Protein 3LJE (pdb70)

Sequence (121 aa):
KVPPDVDPRYQKFLRQ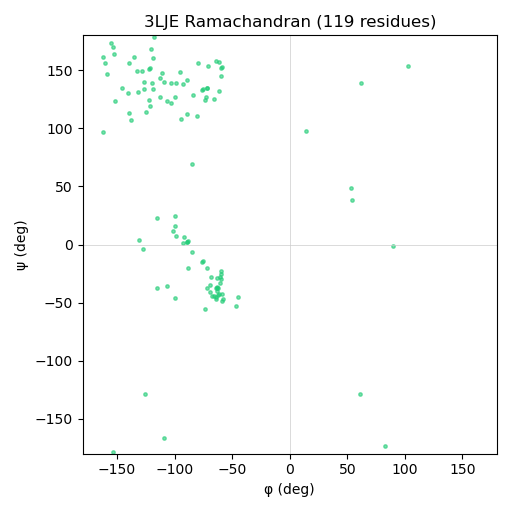HVDADMSVQKCDRAMSIKKITAGTGNDCKEVNTFIQATKDRITTVCGDAGTPVNNLFKSNQPFPVVTCKLKSGNRRPNCQYRGTSSTRYIVLGCDKGWPVHYDEG

CATH classification: 3.10.130.10

InterPro domains:
  IPR001427 Pancreatic ribonuclease [PR00794] (31-50)
  IPR001427 Pancreatic ribonuclease [PR00794] (51-70)
  IPR001427 Pancreatic ribonuclease [PR00794] (72-90)
  IPR001427 Pancreatic ribonuclease [PR00794] (94-116)
  IPR001427 Pancreatic ribonuclease [PTHR11437] (4-123)
  IPR023411 Ribonuclease A, active site [PS00127] (45-51)
  IPR023412 Ribonuclease A-domain [PF00074] (10-120)
  IPR023412 Ribonuclease A-domain [SM00092] (7-123)
  IPR036816 Ribonuclease A-like domain superfamily [G3DSA:3.10.130.10] (1-130)
  IPR036816 Ribonuclease A-like domain superfamily [SSF54076] (10-123)

Foldseek 3Di:
DDDVVQVVLLVLCCLQAEALPDDQVCVLVSCVVSVPDDPPDFWRDFKTKHFNDDQVVVLCQLPVQWPDDPQKTKGPFKTKMKMWGFPDDTGPPVTDTGIDIDIGTWIFHDDPSGGRGTDPD

Organism: Danio rerio (NCBI:txid7955)

Radius of gyration: 14.17 Å; Cα contacts (8 Å, |Δi|>4): 252; chains: 1; bounding box: 35×31×32 Å

Solvent-accessible surface area: 6886 Å² total; per-residue (Å²): 216,25,34,102,84,0,47,93,109,11,85,100,2,29,95,19,9,24,36,64,108,6,25,47,139,48,2,64,162,6,6,54,137,46,140,6,26,36,66,130,44,71,59,8,40,116,51,0,2,0,0,48,8,83,102,108,97,0,26,56,1,19,46,150,23,19,66,104,46,152,137,44,66,77,4,84,84,66,6,47,0,0,17,0,95,33,138,56,27,124,109,76,125,93,24,103,24,129,9,65,71,48,101,74,102,0,19,0,6,31,30,133,36,63,0,20,94,7,46,61,99

Nearest PDB structures (foldseek):
  3lje-assembly1_A  TM=1.008E+00  e=4.267E-27  Danio rerio
  2vq8-assembly1_A  TM=9.815E-01  e=1.292E-18  Danio rerio
  7bfl-assembly4_D  TM=9.353E-01  e=2.273E-15  Salmo salar
  7bfk-assembly2_B  TM=8.893E-01  e=1.116E-13  Salmo salar
  4ahg-assembly1_A  TM=8.888E-01  e=1.375E-12  Homo sapiens

B-factor: mean 26.55, std 11.29, range [11.19, 65.2]

Secondary structure (DSSP, 8-state):
---TTTHHHHHHHHHHHB-TT--GGGHHHHHHHTT-BSSSSSBBPSEEEEE-S-HHHHHGGGTTTEEEETTEEEESS-EEEEEEEEEE-SBTT--EEEEEEEEE--EEEEETTEEEEE---

Structure (mmCIF, N/CA/C/O backbone):
data_3LJE
#
_entry.id   3LJE
#
_cell.length_a   126.489
_cell.length_b   126.489
_cell.length_c   126.489
_cell.angle_alpha   90.00
_cell.angle_beta   90.00
_cell.angle_gamma   90.00
#
_symmetry.space_group_name_H-M   'I 41 3 2'
#
loop_
_entity.id
_entity.type
_entity.pdbx_description
1 polymer 'Zebrafish RNase5'
2 non-polymer 'ACETATE ION'
3 non-polymer 'SULFATE ION'
4 water water
#
loop_
_atom_site.group_PDB
_atom_site.id
_atom_site.type_symbol
_atom_site.label_atom_id
_atom_site.label_alt_id
_atom_site.label_comp_id
_atom_site.label_asym_id
_atom_site.label_entity_id
_atom_site.label_seq_id
_atom_site.pdbx_PDB_ins_code
_atom_site.Cartn_x
_atom_site.Cartn_y
_atom_site.Cartn_z
_atom_site.occupancy
_atom_site.B_iso_or_equiv
_atom_site.auth_seq_id
_atom_site.auth_comp_id
_atom_site.auth_asym_id
_atom_site.auth_atom_id
_atom_site.pdbx_PDB_model_num
ATOM 1 N N . LYS A 1 2 ? 68.889 68.613 25.694 1.00 52.29 1 LYS A N 1
ATOM 2 C CA . LYS A 1 2 ? 68.507 67.273 26.264 1.00 52.97 1 LYS A CA 1
ATOM 3 C C . LYS A 1 2 ? 68.766 66.082 25.312 1.00 52.22 1 LYS A C 1
ATOM 4 O O . LYS A 1 2 ? 68.478 66.162 24.120 1.00 53.31 1 LYS A O 1
ATOM 10 N N . VAL A 1 3 ? 69.294 64.974 25.837 1.00 49.94 2 VAL A N 1
ATOM 11 C CA . VAL A 1 3 ? 69.495 63.796 25.002 1.00 47.33 2 VAL A CA 1
ATOM 12 C C . VAL A 1 3 ? 68.205 62.988 25.205 1.00 46.41 2 VAL A C 1
ATOM 13 O O . VAL A 1 3 ? 67.733 62.880 26.327 1.00 46.76 2 VAL A O 1
ATOM 17 N N . PRO A 1 4 ? 67.639 62.409 24.141 1.00 45.73 3 PRO A N 1
ATOM 18 C CA . PRO A 1 4 ? 66.409 61.640 24.347 1.00 45.32 3 PRO A CA 1
ATOM 19 C C . PRO A 1 4 ? 66.676 60.534 25.332 1.00 45.30 3 PRO A C 1
ATOM 20 O O . PRO A 1 4 ? 67.777 60.026 25.423 1.00 45.84 3 PRO A O 1
ATOM 24 N N . PRO A 1 5 ? 65.643 60.083 26.062 1.00 45.18 4 PRO A N 1
ATOM 25 C CA . PRO A 1 5 ? 65.942 59.026 27.026 1.00 42.91 4 PRO A CA 1
ATOM 26 C C . PRO A 1 5 ? 66.133 57.667 26.462 1.00 41.38 4 PRO A C 1
ATOM 27 O O . PRO A 1 5 ? 66.651 56.789 27.154 1.00 39.76 4 PRO A O 1
ATOM 31 N N . ASP A 1 6 ? 65.735 57.418 25.220 1.00 40.19 5 ASP A N 1
ATOM 32 C CA . ASP A 1 6 ? 66.036 56.056 24.758 1.00 39.96 5 ASP A CA 1
ATOM 33 C C . ASP A 1 6 ? 67.464 56.031 24.219 1.00 37.64 5 ASP A C 1
ATOM 34 O O . ASP A 1 6 ? 67.985 54.980 23.871 1.00 37.93 5 ASP A O 1
ATOM 39 N N . VAL A 1 7 ? 68.083 57.194 24.150 1.00 35.78 6 VAL A N 1
ATOM 40 C CA . VAL A 1 7 ? 69.449 57.293 23.599 1.00 32.79 6 VAL A CA 1
ATOM 41 C C . VAL A 1 7 ? 70.473 57.528 24.705 1.00 33.29 6 VAL A C 1
ATOM 42 O O . VAL A 1 7 ? 71.599 57.064 24.622 1.00 30.90 6 VAL A O 1
ATOM 46 N N . ASP A 1 8 ? 70.077 58.292 25.722 1.00 32.20 7 ASP A N 1
ATOM 47 C CA . ASP A 1 8 ? 70.987 58.601 26.766 1.00 33.90 7 ASP A CA 1
ATOM 48 C C . ASP A 1 8 ? 71.873 57.471 27.377 1.00 33.32 7 ASP A C 1
ATOM 49 O O . ASP A 1 8 ? 73.086 57.672 27.558 1.00 32.33 7 ASP A O 1
ATOM 54 N N . PRO A 1 9 ? 71.314 56.272 27.683 1.00 32.80 8 PRO A N 1
ATOM 55 C CA . PRO A 1 9 ? 72.183 55.232 28.260 1.00 31.92 8 PRO A CA 1
ATOM 56 C C . PRO A 1 9 ? 73.382 54.853 27.350 1.00 30.31 8 PRO A C 1
ATOM 57 O O . PRO A 1 9 ? 74.545 54.750 27.811 1.00 28.60 8 PRO A O 1
ATOM 61 N N . ARG A 1 10 ? 73.084 54.734 26.064 1.00 27.39 9 ARG A N 1
ATOM 62 C CA . ARG A 1 10 ? 74.111 54.352 25.087 1.00 25.54 9 ARG A CA 1
ATOM 63 C C . ARG A 1 10 ? 75.088 55.475 24.848 1.00 22.52 9 ARG A C 1
ATOM 64 O O . ARG A 1 10 ? 76.338 55.226 24.669 1.00 20.83 9 ARG A O 1
ATOM 72 N N . TYR A 1 11 ? 74.563 56.673 24.838 1.00 20.73 10 TYR A N 1
ATOM 73 C CA . TYR A 1 11 ? 75.393 57.838 24.620 1.00 22.18 10 TYR A CA 1
ATOM 74 C C . TYR A 1 11 ? 76.342 58.030 25.828 1.00 22.49 10 TYR A C 1
ATOM 75 O O . TYR A 1 11 ? 77.544 58.335 25.700 1.00 21.23 10 TYR A O 1
ATOM 84 N N . GLN A 1 12 ? 75.791 57.890 27.032 1.00 22.18 11 GLN A N 1
ATOM 85 C CA . GLN A 1 12 ? 76.672 58.063 28.183 1.00 23.19 11 GLN A CA 1
ATOM 86 C C . GLN A 1 12 ? 77.759 56.982 28.187 1.00 20.91 11 GLN A C 1
ATOM 87 O O . GLN A 1 12 ? 78.926 57.219 28.586 1.00 21.12 11 GLN A O 1
ATOM 93 N N . LYS A 1 13 ? 77.396 55.742 27.847 1.00 20.96 12 LYS A N 1
ATOM 94 C CA . LYS A 1 13 ? 78.377 54.684 27.810 1.00 19.71 12 LYS A CA 1
ATOM 95 C C . LYS A 1 13 ? 79.454 55.006 26.712 1.00 18.74 12 LYS A C 1
ATOM 96 O O . LYS A 1 13 ? 80.622 54.746 26.879 1.00 15.16 12 LYS A O 1
ATOM 102 N N . PHE A 1 14 ? 79.007 55.582 25.607 1.00 15.65 13 PHE A N 1
ATOM 103 C CA . PHE A 1 14 ? 79.999 55.930 24.532 1.00 15.99 13 PHE A CA 1
ATOM 104 C C . PHE A 1 14 ? 80.983 56.989 25.084 1.00 15.58 13 PHE A C 1
ATOM 105 O O . PHE A 1 14 ? 82.193 56.961 24.819 1.00 17.32 13 PHE A O 1
ATOM 113 N N . LEU A 1 15 ? 80.468 57.989 25.759 1.00 16.83 14 LEU A N 1
ATOM 114 C CA . LEU A 1 15 ? 81.370 59.004 26.313 1.00 18.41 14 LEU A CA 1
ATOM 115 C C . LEU A 1 15 ? 82.401 58.366 27.264 1.00 18.21 14 LEU A C 1
ATOM 116 O O . LEU A 1 15 ? 83.576 58.684 27.232 1.00 16.40 14 LEU A O 1
ATOM 121 N N . ARG A 1 16 ? 81.890 57.512 28.153 1.00 16.70 15 ARG A N 1
ATOM 122 C CA . ARG A 1 16 ? 82.751 56.857 29.102 1.00 17.24 15 ARG A CA 1
ATOM 123 C C . ARG A 1 16 ? 83.768 55.979 28.455 1.00 17.02 15 ARG A C 1
ATOM 124 O O . ARG A 1 16 ? 84.956 55.962 28.844 1.00 17.85 15 ARG A O 1
ATOM 132 N N . GLN A 1 17 ? 83.357 55.219 27.470 1.00 15.79 16 GLN A N 1
ATOM 133 C CA . GLN A 1 17 ? 84.335 54.312 26.919 1.00 16.37 16 GLN A CA 1
ATOM 134 C C . GLN A 1 17 ? 85.21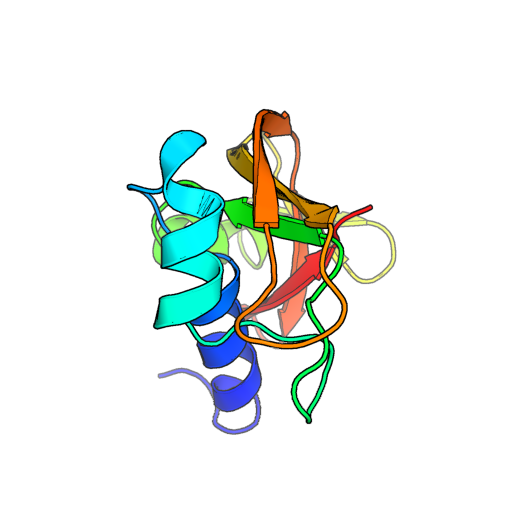0 54.864 25.787 1.00 15.20 16 GLN A C 1
ATOM 135 O O . GLN A 1 17 ? 86.255 54.282 25.526 1.00 15.47 16 GLN A O 1
ATOM 141 N N . HIS A 1 18 ? 84.745 55.938 25.136 1.00 14.70 17 HIS A N 1
ATOM 142 C CA . HIS A 1 18 ? 85.438 56.393 23.938 1.00 14.45 17 HIS A CA 1
ATOM 143 C C . HIS A 1 18 ? 85.797 57.851 23.784 1.00 14.86 17 HIS A C 1
ATOM 144 O O . HIS A 1 18 ? 86.401 58.234 22.735 1.00 13.94 17 HIS A O 1
ATOM 151 N N . VAL A 1 19 ? 85.535 58.658 24.796 1.00 13.61 18 VAL A N 1
ATOM 152 C CA . VAL A 1 19 ? 85.823 60.085 24.647 1.00 14.76 18 VAL A CA 1
ATOM 153 C C . VAL A 1 19 ? 86.743 60.529 25.786 1.00 15.97 18 VAL A C 1
ATOM 154 O O . VAL A 1 19 ? 86.352 60.486 27.003 1.00 15.87 18 VAL A O 1
ATOM 158 N N . ASP A 1 20 ? 87.963 60.917 25.425 1.00 15.78 19 ASP A N 1
ATOM 159 C CA . ASP A 1 20 ? 88.833 61.426 26.486 1.00 16.61 19 ASP A CA 1
ATOM 160 C C . ASP A 1 20 ? 90.008 62.249 25.816 1.00 14.30 19 ASP A C 1
ATOM 161 O O . ASP A 1 20 ? 90.993 61.694 25.334 1.00 14.75 19 ASP A O 1
ATOM 166 N N . ALA A 1 21 ? 89.827 63.568 25.767 1.00 17.33 20 ALA A N 1
ATOM 167 C CA . ALA A 1 21 ? 90.840 64.441 25.116 1.00 16.15 20 ALA A CA 1
ATOM 168 C C . ALA A 1 21 ? 92.202 64.340 25.742 1.00 20.15 20 ALA A C 1
ATOM 169 O O . ALA A 1 21 ? 93.187 64.677 25.079 1.00 22.21 20 ALA A O 1
ATOM 171 N N . ASP A 1 22 ? 92.296 63.951 27.030 1.00 20.90 21 ASP A N 1
ATOM 172 C CA . ASP A 1 22 ? 93.609 63.974 27.685 1.00 23.81 21 ASP A CA 1
ATOM 173 C C . ASP A 1 22 ? 94.206 62.544 27.746 1.00 23.12 21 ASP A C 1
ATOM 174 O O . ASP A 1 22 ? 95.229 62.280 28.394 1.00 20.78 21 ASP A O 1
ATOM 183 N N . MET A 1 23 ? 93.586 61.618 27.016 1.00 18.34 22 MET A N 1
ATOM 184 C CA . MET A 1 23 ? 94.140 60.243 27.043 1.00 18.04 22 MET A CA 1
ATOM 185 C C . MET A 1 23 ? 95.549 60.173 26.440 1.00 18.28 22 MET A C 1
ATOM 186 O O . MET A 1 23 ? 95.920 61.062 25.585 1.00 18.36 22 MET A O 1
ATOM 191 N N . SER A 1 24 ? 96.331 59.143 26.802 1.00 17.52 23 SER A N 1
ATOM 192 C CA . SER A 1 24 ? 97.671 59.038 26.217 1.00 18.85 23 SER A CA 1
ATOM 193 C C . SER A 1 24 ? 98.033 57.566 26.225 1.00 19.89 23 SER A C 1
ATOM 194 O O . SER A 1 24 ? 97.399 56.777 26.980 1.00 18.98 23 SER A O 1
ATOM 197 N N . VAL A 1 25 ? 99.057 57.143 25.456 1.00 20.10 24 VAL A N 1
ATOM 198 C CA . VAL A 1 25 ? 99.385 55.725 25.424 1.00 21.81 24 VAL A CA 1
ATOM 199 C C . VAL A 1 25 ? 99.785 55.082 26.762 1.00 21.67 24 VAL A C 1
ATOM 200 O O . VAL A 1 25 ? 99.384 53.940 27.139 1.00 23.17 24 VAL A O 1
ATOM 207 N N . GLN A 1 26 ? 100.425 55.860 27.599 1.00 22.71 25 GLN A N 1
ATOM 208 C CA . GLN A 1 26 ? 100.861 55.259 28.887 1.00 24.08 25 GLN A CA 1
ATOM 209 C C . GLN A 1 26 ? 99.737 55.076 29.861 1.00 21.32 25 GLN A C 1
ATOM 210 O O . GLN A 1 26 ? 99.902 54.322 30.811 1.00 21.87 25 GLN A O 1
ATOM 216 N N . LYS A 1 27 ? 98.587 55.707 29.629 1.00 18.60 26 LYS A N 1
ATOM 217 C CA . LYS A 1 27 ? 97.475 55.596 30.570 1.00 17.28 26 LYS A CA 1
ATOM 218 C C . LYS A 1 27 ? 96.464 54.487 30.291 1.00 16.88 26 LYS A C 1
ATOM 219 O O . LYS A 1 27 ? 95.413 54.405 30.981 1.00 16.21 26 LYS A O 1
ATOM 225 N N . CYS A 1 28 ? 96.688 53.679 29.220 1.00 17.18 27 CYS A N 1
ATOM 226 C CA . CYS A 1 28 ? 95.713 52.633 28.943 1.00 16.45 27 CYS A CA 1
ATOM 227 C C . CYS A 1 28 ? 95.278 51.796 30.162 1.00 15.15 27 CYS A C 1
ATOM 228 O O . CYS A 1 28 ? 94.099 51.620 30.362 1.00 15.14 27 CYS A O 1
ATOM 231 N N . ASP A 1 29 ? 96.222 51.230 30.919 1.00 14.67 28 ASP A N 1
ATOM 232 C CA . ASP A 1 29 ? 95.800 50.363 32.004 1.00 15.84 28 ASP A CA 1
ATOM 233 C C . ASP A 1 29 ? 94.893 51.089 33.019 1.00 16.05 28 ASP A C 1
ATOM 234 O O . ASP A 1 29 ? 93.823 50.558 33.357 1.00 15.91 28 ASP A O 1
ATOM 239 N N . ARG A 1 30 ? 95.326 52.276 33.466 1.00 16.27 29 ARG A N 1
ATOM 240 C CA . ARG A 1 30 ? 94.502 52.960 34.500 1.00 17.15 29 ARG A CA 1
ATOM 241 C C . ARG A 1 30 ? 93.166 53.455 33.921 1.00 15.82 29 ARG A C 1
ATOM 242 O O . ARG A 1 30 ? 92.149 53.423 34.619 1.00 16.95 29 ARG A O 1
ATOM 257 N N . ALA A 1 31 ? 93.136 53.902 32.649 1.00 15.87 30 ALA A N 1
ATOM 258 C CA . ALA A 1 31 ? 91.899 54.351 32.028 1.00 15.55 30 ALA A CA 1
ATOM 259 C C . ALA A 1 31 ? 90.937 53.159 31.927 1.00 14.21 30 ALA A C 1
ATOM 260 O O . ALA A 1 31 ? 89.767 53.285 32.265 1.00 16.37 30 ALA A O 1
ATOM 262 N N . MET A 1 32 ? 91.423 52.000 31.450 1.00 15.67 31 MET A N 1
ATOM 263 C CA . MET A 1 32 ? 90.512 50.832 31.292 1.00 14.96 31 MET A CA 1
ATOM 264 C C . MET A 1 32 ? 89.963 50.402 32.675 1.00 16.05 31 MET A C 1
ATOM 265 O O . MET A 1 32 ? 88.837 49.976 32.846 1.00 15.97 31 MET A O 1
ATOM 270 N N . SER A 1 33 ? 90.830 50.520 33.643 1.00 16.50 32 SER A N 1
ATOM 271 C CA . SER A 1 33 ? 90.456 50.128 34.995 1.00 17.83 32 SER A CA 1
ATOM 272 C C . SER A 1 33 ? 89.472 51.146 35.661 1.00 16.57 32 SER A C 1
ATOM 273 O O . SER A 1 33 ? 88.392 50.769 36.055 1.00 18.30 32 SER A O 1
ATOM 276 N N . ILE A 1 34 ? 89.851 52.413 35.730 1.00 17.52 33 ILE A N 1
ATOM 277 C CA . ILE A 1 34 ? 89.002 53.371 36.481 1.00 16.84 33 ILE A CA 1
ATOM 278 C C . ILE A 1 34 ? 87.645 53.603 35.740 1.00 19.56 33 ILE A C 1
ATOM 279 O O . ILE A 1 34 ? 86.636 53.791 36.391 1.00 17.34 33 ILE A O 1
ATOM 284 N N . LYS A 1 35 ? 87.619 53.449 34.397 1.00 17.35 34 LYS A N 1
ATOM 285 C CA . LYS A 1 35 ? 86.322 53.696 33.653 1.00 18.22 34 LYS A CA 1
ATOM 286 C C . LYS A 1 35 ? 85.577 52.385 33.626 1.00 18.13 34 LYS A C 1
ATOM 287 O O . LYS A 1 35 ? 84.446 52.259 33.064 1.00 19.27 34 LYS A O 1
ATOM 298 N N . LYS A 1 36 ? 86.151 51.374 34.259 1.00 18.25 35 LYS A N 1
ATOM 299 C CA . LYS A 1 36 ? 85.483 50.098 34.297 1.00 20.19 35 LYS A CA 1
ATOM 300 C C . LYS A 1 36 ? 85.060 49.540 32.917 1.00 23.05 35 LYS A C 1
ATOM 301 O O . LYS A 1 36 ? 83.914 49.025 32.713 1.00 23.33 35 LYS A O 1
ATOM 307 N N . ILE A 1 37 ? 85.995 49.552 31.980 1.00 20.52 36 ILE A N 1
ATOM 308 C CA . ILE A 1 37 ? 85.629 49.120 30.640 1.00 21.93 36 ILE A CA 1
ATOM 309 C C . ILE A 1 37 ? 85.975 47.653 30.514 1.00 24.74 36 ILE A C 1
ATOM 310 O O . ILE A 1 37 ? 87.166 47.318 30.456 1.00 26.91 36 ILE A O 1
ATOM 315 N N . THR A 1 38 ? 84.950 46.801 30.494 1.00 26.34 37 THR A N 1
ATOM 316 C CA . THR A 1 38 ? 85.181 45.331 30.381 1.00 29.08 37 THR A CA 1
ATOM 317 C C . THR A 1 38 ? 84.557 44.788 29.116 1.00 29.93 37 THR A C 1
ATOM 318 O O . THR A 1 38 ? 83.945 45.523 28.385 1.00 28.54 37 THR A O 1
ATOM 322 N N . ALA A 1 39 ? 84.732 43.485 28.893 1.00 32.94 38 ALA A N 1
ATOM 323 C CA . ALA A 1 39 ? 84.128 42.856 27.743 1.00 37.77 38 ALA A CA 1
ATOM 324 C C . ALA A 1 39 ? 82.675 42.600 28.155 1.00 41.80 38 ALA A C 1
ATOM 325 O O . ALA A 1 39 ? 82.426 41.768 29.023 1.00 42.37 38 ALA A O 1
ATOM 327 N N . GLY A 1 40 ? 81.733 43.318 27.563 1.00 46.59 39 GLY A N 1
ATOM 328 C CA . GLY A 1 40 ? 80.290 43.225 27.838 1.00 50.98 39 GLY A CA 1
ATOM 329 C C . GLY A 1 40 ? 79.778 42.472 29.098 1.00 54.59 39 GLY A C 1
ATOM 330 O O . GLY A 1 40 ? 79.655 41.257 29.093 1.00 55.56 39 GLY A O 1
ATOM 331 N N . THR A 1 41 ? 79.485 43.206 30.154 1.00 56.92 40 THR A N 1
ATOM 332 C CA . THR A 1 41 ? 78.912 42.544 31.323 1.00 58.13 40 THR A CA 1
ATOM 333 C C . THR A 1 41 ? 79.861 41.511 31.897 1.00 58.37 40 THR A C 1
ATOM 334 O O . THR A 1 41 ? 80.502 40.764 31.162 1.00 58.76 40 THR A O 1
ATOM 338 N N . GLY A 1 42 ? 79.963 41.448 33.190 1.00 57.40 41 GLY A N 1
ATOM 339 C CA . GLY A 1 42 ? 80.916 40.541 33.748 1.00 55.89 41 GLY A CA 1
ATOM 340 C C . GLY A 1 42 ? 82.273 41.231 33.733 1.00 53.78 41 GLY A C 1
ATOM 341 O O . GLY A 1 42 ? 82.385 42.407 33.396 1.00 54.55 41 GLY A O 1
ATOM 342 N N . ASN A 1 43 ? 83.347 40.494 34.084 1.00 51.16 42 ASN A N 1
ATOM 343 C CA . ASN A 1 43 ? 84.675 41.077 34.248 1.00 47.94 42 ASN A CA 1
ATOM 344 C C . ASN A 1 43 ? 85.786 40.639 33.282 1.00 44.81 42 ASN A C 1
ATOM 345 O O . ASN A 1 43 ? 86.965 40.756 33.623 1.00 43.45 42 ASN A O 1
ATOM 350 N N . ASP A 1 44 ? 85.489 40.137 32.092 1.00 40.88 43 ASP A N 1
ATOM 351 C CA . ASP A 1 44 ? 86.611 39.797 31.235 1.00 38.51 43 ASP A CA 1
ATOM 352 C C . ASP A 1 44 ? 87.269 41.128 30.739 1.00 35.39 43 ASP A C 1
ATOM 353 O O . ASP A 1 44 ? 86.633 42.191 30.701 1.00 34.24 43 ASP A O 1
ATOM 358 N N . CYS A 1 45 ? 88.551 41.025 30.433 1.00 32.09 44 CYS A N 1
ATOM 359 C CA . CYS A 1 45 ? 89.356 42.132 29.938 1.00 29.24 44 CYS A CA 1
ATOM 360 C C . CYS A 1 45 ? 88.897 42.353 28.528 1.00 27.99 44 CYS A C 1
ATOM 361 O O . CYS A 1 45 ? 88.817 41.415 27.735 1.00 26.49 44 CYS A O 1
ATOM 364 N N . LYS A 1 46 ? 88.535 43.593 28.229 1.00 25.46 45 LYS A N 1
ATOM 365 C CA . LYS A 1 46 ? 88.125 43.926 26.878 1.00 23.47 45 LYS A CA 1
ATOM 366 C C . LYS A 1 46 ? 89.428 43.905 26.014 1.00 23.41 45 LYS A C 1
ATOM 367 O O . LYS A 1 46 ? 90.528 44.395 26.379 1.00 19.43 45 LYS A O 1
ATOM 373 N N . GLU A 1 47 ? 89.319 43.277 24.847 1.00 23.65 46 GLU A N 1
ATOM 374 C CA . GLU A 1 47 ? 90.466 43.141 23.955 1.00 22.56 46 GLU A CA 1
ATOM 375 C C . GLU A 1 47 ? 91.002 44.468 23.372 1.00 19.85 46 GLU A C 1
ATOM 376 O O . GLU A 1 47 ? 92.208 44.657 23.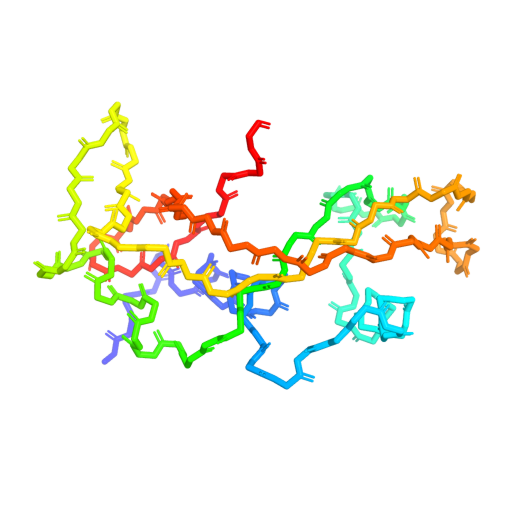294 1.00 19.56 46 GLU A O 1
ATOM 382 N N . VAL A 1 48 ? 90.108 45.341 22.924 1.00 18.63 47 VAL A N 1
ATOM 383 C CA . VAL A 1 48 ? 90.582 46.587 22.198 1.00 17.69 47 VAL A CA 1
ATOM 384 C C . VAL A 1 48 ? 89.635 47.709 22.545 1.00 15.62 47 VAL A C 1
ATOM 385 O O . VAL A 1 48 ? 88.398 47.538 22.549 1.00 16.80 47 VAL A O 1
ATOM 392 N N . ASN A 1 49 ? 90.165 48.915 22.872 1.00 15.75 48 ASN A N 1
ATOM 393 C CA . ASN A 1 49 ? 89.210 49.975 23.113 1.00 14.62 48 ASN A CA 1
ATOM 394 C C . ASN A 1 49 ? 89.920 51.287 22.747 1.00 16.52 48 ASN A C 1
ATOM 395 O O . ASN A 1 49 ? 90.992 51.631 23.286 1.00 14.59 48 ASN A O 1
ATOM 400 N N . THR A 1 50 ? 89.289 52.010 21.830 1.00 14.17 49 THR A N 1
ATOM 401 C CA . THR A 1 50 ? 89.868 53.263 21.466 1.00 14.62 49 THR A CA 1
ATOM 402 C C . THR A 1 50 ? 89.240 54.468 22.167 1.00 14.03 49 THR A C 1
ATOM 403 O O . THR A 1 50 ? 88.013 54.649 22.196 1.00 14.65 49 THR A O 1
ATOM 407 N N . PHE A 1 51 ? 90.117 55.401 22.569 1.00 12.50 50 PHE A N 1
ATOM 408 C CA . PHE A 1 51 ? 89.690 56.685 23.103 1.00 13.21 50 PHE A CA 1
ATOM 409 C C . PHE A 1 51 ? 89.959 57.794 22.065 1.00 13.40 50 PHE A C 1
ATOM 410 O O . PHE A 1 51 ? 91.096 57.953 21.601 1.00 13.33 50 PHE A O 1
ATOM 418 N N . ILE A 1 52 ? 88.916 58.507 21.706 1.00 13.67 51 ILE A N 1
ATOM 419 C CA . ILE A 1 52 ? 89.048 59.585 20.738 1.00 14.46 51 ILE A CA 1
ATOM 420 C C . ILE A 1 52 ? 89.504 60.796 21.592 1.00 14.35 51 ILE A C 1
ATOM 421 O O . ILE A 1 52 ? 88.837 61.201 22.590 1.00 14.55 51 ILE A O 1
ATOM 426 N N . GLN A 1 53 ? 90.599 61.434 21.149 1.00 14.77 52 GLN A N 1
ATOM 427 C CA . GLN A 1 53 ? 91.130 62.633 21.898 1.00 15.36 52 GLN A CA 1
ATOM 428 C C . GLN A 1 53 ? 90.470 63.895 21.504 1.00 14.87 52 GLN A C 1
ATOM 429 O O . GLN A 1 53 ? 91.057 64.755 20.864 1.00 16.17 52 GLN A O 1
ATOM 435 N N . ALA A 1 54 ? 89.208 64.027 21.860 1.00 13.58 53 ALA A N 1
ATOM 436 C CA . ALA A 1 54 ? 88.484 65.228 21.493 1.00 15.82 53 ALA A CA 1
ATOM 437 C C . ALA A 1 54 ? 87.352 65.454 22.442 1.00 15.94 53 ALA A C 1
ATOM 438 O O . ALA A 1 54 ? 87.087 64.620 23.292 1.00 15.75 53 ALA A O 1
ATOM 440 N N . THR A 1 55 ? 86.674 66.605 22.319 1.00 15.84 54 THR A N 1
ATOM 441 C CA . THR A 1 55 ? 85.533 66.903 23.186 1.00 17.68 54 THR A CA 1
ATOM 442 C C . THR A 1 55 ? 84.302 66.180 22.703 1.00 18.28 54 THR A C 1
ATOM 443 O O . 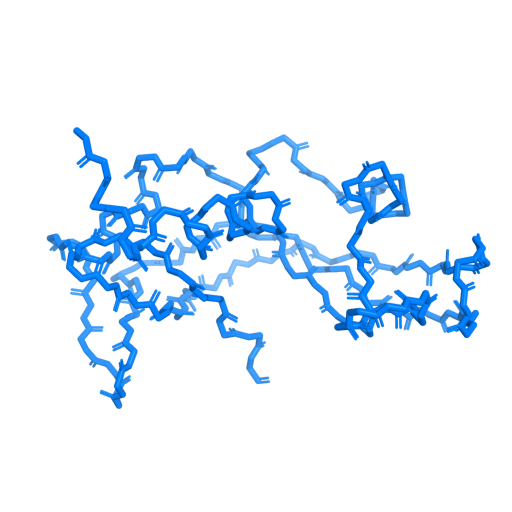THR A 1 55 ? 84.162 65.839 21.517 1.00 17.46 54 THR A O 1
ATOM 447 N N . LYS A 1 56 ? 83.366 65.950 23.606 1.00 19.18 55 LYS A N 1
ATOM 448 C CA . LYS A 1 56 ? 82.148 65.282 23.164 1.00 20.14 55 LYS A CA 1
ATOM 449 C C . LYS A 1 56 ? 81.404 66.103 22.147 1.00 20.98 55 LYS A C 1
ATOM 450 O O . LYS A 1 56 ? 80.834 65.539 21.199 1.00 19.82 55 LYS A O 1
ATOM 456 N N . ASP A 1 57 ? 81.379 67.422 22.293 1.00 20.28 56 ASP A N 1
ATOM 457 C CA . ASP A 1 57 ? 80.648 68.207 21.289 1.00 22.24 56 ASP A CA 1
ATOM 458 C C . ASP A 1 57 ? 81.250 68.048 19.854 1.00 20.21 56 ASP A C 1
ATOM 459 O O . ASP A 1 57 ? 80.496 67.964 18.867 1.00 19.59 56 ASP A O 1
ATOM 464 N N . ARG A 1 58 ? 82.565 68.064 19.741 1.00 16.33 57 ARG A N 1
ATOM 465 C CA . ARG A 1 58 ? 83.149 67.979 18.420 1.00 17.70 57 ARG A CA 1
ATOM 466 C C . ARG A 1 58 ? 82.909 66.582 17.839 1.00 19.25 57 ARG A C 1
ATOM 467 O O . ARG A 1 58 ? 82.654 66.428 16.659 1.00 19.83 57 ARG A O 1
ATOM 475 N N . ILE A 1 59 ? 83.045 65.572 18.674 1.00 17.07 58 ILE A N 1
ATOM 476 C CA . ILE A 1 59 ? 82.846 64.192 18.175 1.00 16.65 58 ILE A CA 1
ATOM 477 C C . ILE A 1 59 ? 81.365 64.072 17.738 1.00 17.39 58 ILE A C 1
ATOM 478 O O . ILE A 1 59 ? 81.085 63.411 16.710 1.00 16.07 58 ILE A O 1
ATOM 483 N N . THR A 1 60 ? 80.467 64.697 18.482 1.00 16.21 59 THR A N 1
ATOM 484 C CA . THR A 1 60 ? 79.024 64.596 18.136 1.00 18.85 59 THR A CA 1
ATOM 485 C C . THR A 1 60 ? 78.726 65.168 16.724 1.00 21.22 59 THR A C 1
ATOM 486 O O . THR A 1 60 ? 77.756 64.746 16.063 1.00 21.67 59 THR A O 1
ATOM 490 N N . THR A 1 61 ? 79.534 66.137 16.261 1.00 19.71 60 THR A N 1
ATOM 491 C CA . THR A 1 61 ? 79.341 66.677 14.885 1.00 19.09 60 THR A CA 1
ATOM 492 C C . THR A 1 61 ? 79.478 65.579 13.818 1.00 18.86 60 THR A C 1
ATOM 493 O O . THR A 1 61 ? 78.971 65.755 12.720 1.00 18.04 60 THR A O 1
ATOM 497 N N . VAL A 1 62 ? 80.170 64.481 14.140 1.00 17.68 61 VAL A N 1
ATOM 498 C CA . VAL A 1 62 ? 80.217 63.372 13.161 1.00 18.53 61 VAL A CA 1
ATOM 499 C C . VAL A 1 62 ? 78.785 62.812 12.926 1.00 20.33 61 VAL A C 1
ATOM 500 O O . VAL A 1 62 ? 78.459 62.306 11.809 1.00 19.43 61 VAL A O 1
ATOM 504 N N . CYS A 1 63 ? 77.948 62.928 13.949 1.00 18.83 62 CYS A N 1
ATOM 505 C CA . CYS A 1 63 ? 76.574 62.429 13.837 1.00 22.81 62 CYS A CA 1
ATOM 506 C C . CYS A 1 63 ? 75.698 63.564 13.283 1.00 25.14 62 CYS A C 1
ATOM 507 O O . CYS A 1 63 ? 74.457 63.427 13.225 1.00 25.50 62 CYS A O 1
ATOM 510 N N . GLY A 1 64 ? 76.341 64.705 12.990 1.00 25.13 63 GLY A N 1
ATOM 511 C CA . GLY A 1 64 ? 75.588 65.846 12.493 1.00 26.15 63 GLY A CA 1
ATOM 512 C C . GLY A 1 64 ? 76.208 66.289 11.200 1.00 26.56 63 GLY A C 1
ATOM 513 O O . GLY A 1 64 ? 76.559 65.507 10.312 1.00 26.49 63 GLY A O 1
ATOM 514 N N . ASP A 1 65 ? 76.472 67.588 11.189 1.00 28.72 64 ASP A N 1
ATOM 515 C CA . ASP A 1 65 ? 76.987 68.250 10.038 1.00 30.53 64 ASP A CA 1
ATOM 516 C C . ASP A 1 65 ? 78.287 67.827 9.446 1.00 30.29 64 ASP A C 1
ATOM 517 O O . ASP A 1 65 ? 78.481 68.009 8.262 1.00 32.94 64 ASP A O 1
ATOM 522 N N . ALA A 1 66 ? 79.218 67.305 10.250 1.00 26.61 65 ALA A N 1
ATOM 523 C CA . ALA A 1 66 ? 80.505 66.923 9.821 1.00 26.06 65 ALA A CA 1
ATOM 524 C C . ALA A 1 66 ? 80.766 65.446 9.545 1.00 24.94 65 ALA A C 1
ATOM 525 O O . ALA A 1 66 ? 81.932 64.996 9.560 1.00 28.71 65 ALA A O 1
ATOM 527 N N . GLY A 1 67 ? 79.712 64.655 9.399 1.00 21.84 66 GLY A N 1
ATOM 528 C CA . GLY A 1 67 ? 80.017 63.255 9.130 1.00 19.20 66 GLY A CA 1
ATOM 529 C C . GLY A 1 67 ? 79.394 62.859 7.763 1.00 19.17 66 GLY A C 1
ATOM 530 O O . GLY A 1 67 ? 78.571 63.646 7.243 1.00 18.18 66 GLY A O 1
ATOM 531 N N . THR A 1 68 ? 79.794 61.688 7.264 1.00 19.03 67 THR A N 1
ATOM 532 C CA . THR A 1 68 ? 79.236 61.163 6.009 1.00 19.76 67 THR A CA 1
ATOM 533 C C . THR A 1 68 ? 78.773 59.746 6.263 1.00 19.45 67 THR A C 1
ATOM 534 O O . THR A 1 68 ? 79.322 59.015 7.066 1.00 20.64 67 THR A O 1
ATOM 538 N N . PRO A 1 69 ? 77.718 59.303 5.537 1.00 22.39 68 PRO A N 1
ATOM 539 C CA . PRO A 1 69 ? 77.218 57.916 5.758 1.00 22.39 68 PRO A CA 1
ATOM 540 C C . PRO A 1 69 ? 78.088 56.856 5.242 1.00 21.91 68 PRO A C 1
ATOM 541 O O . PRO A 1 69 ? 78.577 56.975 4.116 1.00 23.59 68 PRO A O 1
ATOM 545 N N . VAL A 1 70 ? 78.358 55.784 5.999 1.00 20.13 69 VAL A N 1
ATOM 546 C CA . VAL A 1 70 ? 79.116 54.665 5.498 1.00 20.47 69 VAL A CA 1
ATOM 547 C C . VAL A 1 70 ? 78.373 53.446 6.038 1.00 21.87 69 VAL A C 1
ATOM 548 O O . VAL A 1 70 ? 78.364 53.205 7.225 1.00 19.55 69 VAL A O 1
ATOM 555 N N . ASN A 1 71 ? 77.667 52.730 5.138 1.00 21.70 70 ASN A N 1
ATOM 556 C CA . ASN A 1 71 ? 76.862 51.580 5.549 1.00 21.36 70 ASN A CA 1
ATOM 557 C C . ASN A 1 71 ? 75.829 52.173 6.512 1.00 21.01 70 ASN A C 1
ATOM 558 O O . ASN A 1 71 ? 75.217 53.189 6.122 1.00 23.73 70 ASN A O 1
ATOM 563 N N . ASN A 1 72 ? 75.647 51.644 7.719 1.00 20.23 71 ASN A N 1
ATOM 564 C CA . ASN A 1 72 ? 74.631 52.220 8.592 1.00 18.72 71 ASN A CA 1
ATOM 565 C C . ASN A 1 72 ? 75.271 53.183 9.628 1.00 19.13 71 ASN A C 1
ATOM 566 O O . ASN A 1 72 ? 74.595 53.570 10.597 1.00 19.56 71 ASN A O 1
ATOM 571 N N . LEU A 1 73 ? 76.564 53.427 9.439 1.00 18.67 72 LEU A N 1
ATOM 572 C CA . LEU A 1 73 ? 77.252 54.268 10.420 1.00 17.56 72 LEU A CA 1
ATOM 573 C C . LEU A 1 73 ? 77.599 55.617 9.818 1.00 18.50 72 LEU A C 1
ATOM 574 O O . LEU A 1 73 ? 77.154 55.949 8.670 1.00 16.41 72 LEU A O 1
ATOM 579 N N . PHE A 1 74 ? 78.485 56.388 10.509 1.00 15.25 73 PHE A N 1
ATOM 580 C CA . PHE A 1 74 ? 78.776 57.762 10.005 1.00 16.10 73 PHE A CA 1
ATOM 581 C C . PHE A 1 74 ? 80.273 58.007 10.188 1.00 17.09 73 PHE A C 1
ATOM 582 O O . PHE A 1 74 ? 80.814 57.779 11.328 1.00 17.02 73 PHE A O 1
ATOM 590 N N .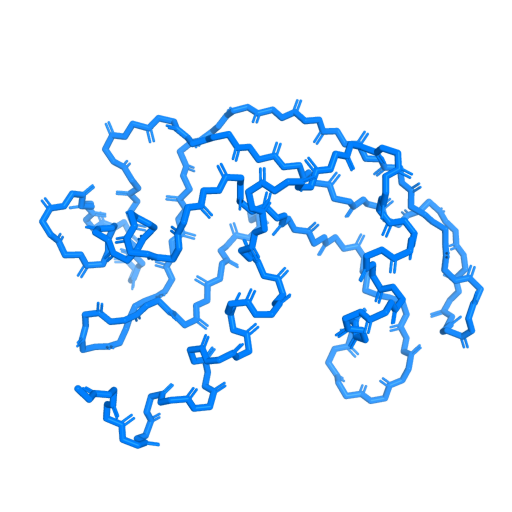 LYS A 1 75 ? 80.937 58.473 9.098 1.00 15.18 74 LYS A N 1
ATOM 591 C CA . LYS A 1 75 ? 82.399 58.550 9.140 1.00 16.97 74 LYS A CA 1
ATOM 592 C C . LYS A 1 75 ? 82.781 60.068 9.206 1.00 16.10 74 LYS A C 1
ATOM 593 O O . LYS A 1 75 ? 82.170 60.902 8.549 1.00 16.25 74 LYS A O 1
ATOM 599 N N . SER A 1 76 ? 83.789 60.395 10.017 1.00 16.91 75 SER A N 1
ATOM 600 C CA . SER A 1 76 ? 84.225 61.776 10.097 1.00 15.39 75 SER A CA 1
ATOM 601 C C . SER A 1 76 ? 84.727 62.198 8.677 1.00 14.47 75 SER A C 1
ATOM 602 O O . SER A 1 76 ? 85.189 61.334 7.916 1.00 14.12 75 SER A O 1
ATOM 605 N N . ASN A 1 77 ? 84.706 63.517 8.435 1.00 16.05 76 ASN A N 1
ATOM 606 C CA . ASN A 1 77 ? 85.151 64.060 7.119 1.00 17.73 76 ASN A CA 1
ATOM 607 C C . ASN A 1 77 ? 86.675 64.407 7.219 1.00 18.70 76 ASN A C 1
ATOM 608 O O . ASN A 1 77 ? 87.301 64.879 6.235 1.00 18.26 76 ASN A O 1
ATOM 613 N N . GLN A 1 78 ? 87.294 64.055 8.342 1.00 15.49 77 GLN A N 1
ATOM 614 C CA . GLN A 1 78 ? 88.751 64.347 8.554 1.00 17.13 77 GLN A CA 1
ATOM 615 C C . GLN A 1 78 ? 89.276 63.407 9.670 1.00 17.25 77 GLN A C 1
ATOM 616 O O . GLN A 1 78 ? 88.455 62.906 10.496 1.00 17.36 77 GLN A O 1
ATOM 622 N N . PRO A 1 79 ? 90.569 63.131 9.698 1.00 17.08 78 PRO A N 1
ATOM 623 C CA . PRO A 1 79 ? 91.130 62.249 10.755 1.00 16.98 78 PRO A CA 1
ATOM 624 C C . PRO A 1 79 ? 90.860 62.851 12.151 1.00 17.22 78 PRO A C 1
ATOM 625 O O . PRO A 1 79 ? 90.643 64.083 12.302 1.00 17.62 78 PRO A O 1
ATOM 629 N N . PHE A 1 80 ? 90.764 61.970 13.122 1.00 16.34 79 PHE A N 1
ATOM 630 C CA . PHE A 1 80 ? 90.666 62.451 14.519 1.00 16.25 79 PHE A CA 1
ATOM 631 C C . PHE A 1 80 ? 91.823 61.821 15.176 1.00 14.92 79 PHE A C 1
ATOM 632 O O . PHE A 1 80 ? 92.297 60.739 14.799 1.00 16.36 79 PHE A O 1
ATOM 640 N N . PRO A 1 81 ? 92.339 62.492 16.236 1.00 14.26 80 PRO A N 1
ATOM 641 C CA . PRO A 1 81 ? 93.398 61.896 17.027 1.00 14.89 80 PRO A CA 1
ATOM 642 C C . PRO A 1 81 ? 92.838 60.827 17.929 1.00 13.49 80 PRO A C 1
ATOM 643 O O . PRO A 1 81 ? 91.851 61.055 18.629 1.00 15.65 80 PRO A O 1
ATOM 647 N N . VAL A 1 82 ? 93.452 59.675 17.989 1.00 14.81 81 VAL A N 1
ATOM 648 C CA . VAL A 1 82 ? 92.971 58.621 18.874 1.00 15.56 81 VAL A CA 1
ATOM 649 C C . VAL A 1 82 ? 94.097 57.882 19.552 1.00 17.43 81 VAL A C 1
ATOM 650 O O . VAL A 1 82 ? 95.219 57.835 19.058 1.00 19.83 81 VAL A O 1
ATOM 654 N N . VAL A 1 83 ? 93.764 57.279 20.703 1.00 16.12 82 VAL A N 1
ATOM 655 C CA . VAL A 1 83 ? 94.695 56.370 21.362 1.00 16.78 82 VAL A CA 1
ATOM 656 C C . VAL A 1 83 ? 93.968 55.048 21.465 1.00 16.39 82 VAL A C 1
ATOM 657 O O . VAL A 1 83 ? 92.855 54.989 22.062 1.00 16.84 82 VAL A O 1
ATOM 661 N N . THR A 1 84 ? 94.519 54.009 20.849 1.00 16.07 83 THR A N 1
ATOM 662 C CA . THR A 1 84 ? 93.944 52.667 20.933 1.00 15.98 83 THR A CA 1
ATOM 663 C C . THR A 1 84 ? 94.642 51.785 21.953 1.00 16.27 83 THR A C 1
ATOM 664 O O . THR A 1 84 ? 95.911 51.643 21.914 1.00 19.14 83 THR A O 1
ATOM 668 N N . CYS A 1 85 ? 93.856 51.186 22.892 1.00 16.31 84 CYS A N 1
ATOM 669 C CA . CYS A 1 85 ? 94.450 50.348 23.950 1.00 16.06 84 CYS A CA 1
ATOM 670 C C . CYS A 1 85 ? 94.192 48.894 23.559 1.00 17.57 84 CYS A C 1
ATOM 671 O O . CYS A 1 85 ? 93.058 48.582 23.365 1.00 18.04 84 CYS A O 1
ATOM 674 N N . LYS A 1 86 ? 95.229 48.062 23.402 1.00 20.03 85 LYS A N 1
ATOM 675 C CA . LYS A 1 86 ? 95.035 46.654 23.015 1.00 21.62 85 LYS A CA 1
ATOM 676 C C . LYS A 1 86 ? 95.573 45.760 24.106 1.00 21.83 85 LYS A C 1
ATOM 677 O O . LYS A 1 86 ? 96.671 45.937 24.571 1.00 22.42 85 LYS A O 1
ATOM 683 N N . LEU A 1 87 ? 94.794 44.782 24.443 1.00 21.14 86 LEU A N 1
ATOM 684 C CA . LEU A 1 87 ? 95.106 43.870 25.503 1.00 23.64 86 LEU A CA 1
ATOM 685 C C . LEU A 1 87 ? 96.324 43.048 25.134 1.00 27.75 86 LEU A C 1
ATOM 686 O O . LEU A 1 87 ? 96.350 42.430 24.046 1.00 26.11 86 LEU A O 1
ATOM 691 N N . LYS A 1 88 ? 97.328 43.073 26.000 1.00 28.58 87 LYS A N 1
ATOM 692 C CA . LYS A 1 88 ? 98.571 42.358 25.752 1.00 33.59 87 LYS A CA 1
ATOM 693 C C . LYS A 1 88 ? 98.401 41.100 26.578 1.00 34.87 87 LYS A C 1
ATOM 694 O O . LYS A 1 88 ? 98.646 40.070 26.072 1.00 36.34 87 LYS A O 1
ATOM 700 N N . SER A 1 89 ? 97.958 41.167 27.843 1.00 35.74 88 SER A N 1
ATOM 701 C CA . SER A 1 89 ? 97.743 39.925 28.628 1.00 36.01 88 SER A CA 1
ATOM 702 C C . SER A 1 89 ? 96.685 40.039 29.745 1.00 35.30 88 SER A C 1
ATOM 703 O O . SER A 1 89 ? 96.250 41.139 30.070 1.00 32.73 88 SER A O 1
ATOM 706 N N . GLY A 1 90 ? 96.305 38.905 30.335 1.00 34.72 89 GLY A N 1
ATOM 707 C CA . GLY A 1 90 ? 95.341 38.880 31.433 1.00 35.50 89 GLY A CA 1
ATOM 708 C C . GLY A 1 90 ? 94.009 38.412 30.848 1.00 38.07 89 GLY A C 1
ATOM 709 O O . GLY A 1 90 ? 93.746 38.639 29.648 1.00 38.32 89 GLY A O 1
ATOM 710 N N . ASN A 1 91 ? 93.153 37.801 31.657 1.00 36.88 90 ASN A N 1
ATOM 711 C CA . ASN A 1 91 ? 91.905 37.338 31.143 1.00 39.24 90 ASN A CA 1
ATOM 712 C C . ASN A 1 91 ? 90.734 38.087 31.790 1.00 38.33 90 ASN A C 1
ATOM 713 O O . ASN A 1 91 ? 89.715 38.381 31.118 1.00 38.10 90 ASN A O 1
ATOM 718 N N . ARG A 1 92 ? 90.868 38.388 33.085 1.00 37.03 91 ARG A N 1
ATOM 719 C CA . ARG A 1 92 ? 89.793 39.120 33.741 1.00 37.06 91 ARG A CA 1
ATOM 720 C C . ARG A 1 92 ? 90.358 40.226 34.602 1.00 35.50 91 ARG A C 1
ATOM 721 O O . ARG A 1 92 ? 91.529 40.178 34.932 1.00 32.20 91 ARG A O 1
ATOM 729 N N . ARG A 1 93 ? 89.513 41.218 34.958 1.00 34.46 92 ARG A N 1
ATOM 730 C CA . ARG A 1 93 ? 89.958 42.301 35.881 1.00 34.59 92 ARG A CA 1
ATOM 731 C C . ARG A 1 93 ? 90.368 41.554 37.181 1.00 34.24 92 ARG A C 1
ATOM 732 O O . ARG A 1 93 ? 89.686 40.594 37.578 1.00 34.22 92 ARG A O 1
ATOM 740 N N . PRO A 1 94 ? 91.394 42.032 37.893 1.00 32.71 93 PRO A N 1
ATOM 741 C CA . PRO A 1 94 ? 92.181 43.244 37.561 1.00 31.72 93 PRO A CA 1
ATOM 742 C C . PRO A 1 94 ? 93.517 42.948 36.868 1.00 31.48 93 PRO A C 1
ATOM 743 O O . PRO A 1 94 ? 94.494 43.760 36.917 1.00 30.07 93 PRO A O 1
ATOM 747 N N . ASN A 1 95 ? 93.602 41.805 36.213 1.00 31.48 94 ASN A N 1
ATOM 748 C CA . ASN A 1 95 ? 94.884 41.481 35.673 1.00 31.46 94 ASN A CA 1
ATOM 749 C C . ASN A 1 95 ? 95.094 42.030 34.270 1.00 31.53 94 ASN A C 1
ATOM 750 O O . ASN A 1 95 ? 96.121 41.728 33.690 1.00 31.38 94 ASN A O 1
ATOM 755 N N . CYS A 1 96 ? 94.146 42.786 33.721 1.00 30.35 95 CYS A N 1
ATOM 756 C CA . CYS A 1 96 ? 94.350 43.260 32.353 1.00 29.03 95 CYS A CA 1
ATOM 757 C C . CYS A 1 96 ? 95.594 44.175 32.149 1.00 29.49 95 CYS A C 1
ATOM 758 O O . CYS A 1 96 ? 95.815 45.101 32.921 1.00 30.27 95 CYS A O 1
ATOM 761 N N . GLN A 1 97 ? 96.418 43.913 31.118 1.00 26.35 96 GLN A N 1
ATOM 762 C CA . GLN A 1 97 ? 97.510 44.796 30.767 1.00 23.90 96 GLN A CA 1
ATOM 763 C C . GLN A 1 97 ? 97.378 45.158 29.289 1.00 22.64 96 GLN A C 1
ATOM 764 O O . GLN A 1 97 ? 97.223 44.241 28.443 1.00 23.30 96 GLN A O 1
ATOM 770 N N . TYR A 1 98 ? 97.523 46.449 28.994 1.00 21.36 97 TYR A N 1
ATOM 771 C CA . TYR A 1 98 ? 97.369 46.968 27.608 1.00 21.76 97 TYR A CA 1
ATOM 772 C C . TYR A 1 98 ? 98.614 47.622 27.028 1.00 23.33 97 TYR A C 1
ATOM 773 O O . TYR A 1 98 ? 99.486 48.086 27.775 1.00 23.67 97 TYR A O 1
ATOM 782 N N . ARG A 1 99 ? 98.667 47.741 25.692 1.00 22.23 98 ARG A N 1
ATOM 783 C CA . ARG A 1 99 ? 99.735 48.488 25.062 1.00 24.32 98 ARG A CA 1
ATOM 784 C C . ARG A 1 99 ? 98.949 49.560 24.358 1.00 23.61 9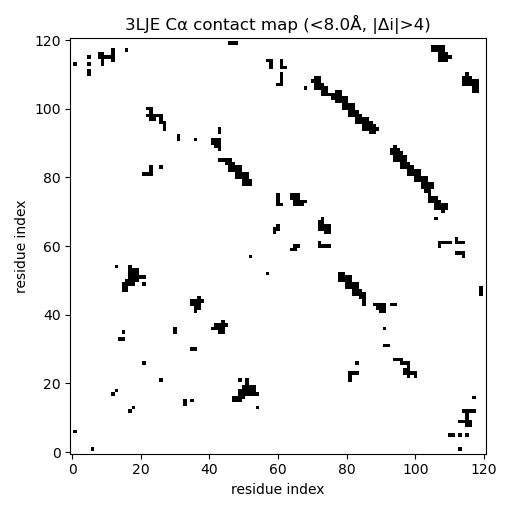8 ARG A C 1
ATOM 785 O O . ARG A 1 99 ? 97.894 49.273 23.795 1.00 26.19 98 ARG A O 1
ATOM 793 N N . GLY A 1 100 ? 99.404 50.781 24.355 1.00 23.10 99 GLY A N 1
ATOM 794 C CA . GLY A 1 100 ? 98.640 51.826 23.683 1.00 24.77 99 GLY A CA 1
ATOM 795 C C . GLY A 1 100 ? 99.355 52.335 22.416 1.00 25.94 99 GLY A C 1
ATOM 796 O O . GLY A 1 100 ? 100.590 52.342 22.376 1.00 25.43 99 GLY A O 1
ATOM 797 N N . THR A 1 101 ? 98.593 52.736 21.404 1.00 24.82 100 THR A N 1
ATOM 798 C CA . THR A 1 101 ? 99.154 53.315 20.189 1.00 25.08 100 THR A CA 1
ATOM 799 C C . THR A 1 101 ? 98.394 54.588 19.863 1.00 25.82 100 THR A C 1
ATOM 800 O O . THR A 1 101 ? 97.159 54.624 19.961 1.00 25.35 100 THR A O 1
ATOM 804 N N . SER A 1 102 ? 99.081 55.681 19.585 1.00 24.74 101 SER A N 1
ATOM 805 C CA . SER A 1 102 ? 98.279 56.833 19.262 1.00 26.68 101 SER A CA 1
ATOM 806 C C . SER A 1 102 ? 98.372 56.954 17.725 1.00 26.54 101 SER A C 1
ATOM 807 O O . SER A 1 102 ? 99.449 56.696 17.114 1.00 25.86 101 SER A O 1
ATOM 810 N N . SER A 1 1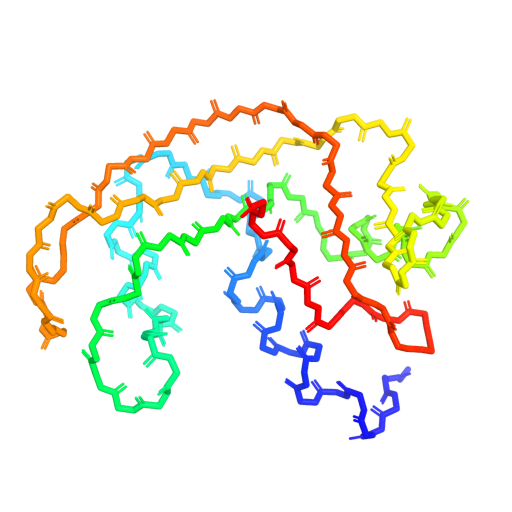03 ? 97.247 57.266 17.104 1.00 24.01 102 SER A N 1
ATOM 811 C CA . SER A 1 103 ? 97.330 57.387 15.687 1.00 23.31 102 SER A CA 1
ATOM 812 C C . SER A 1 103 ? 96.267 58.298 15.251 1.00 21.03 102 SER A C 1
ATOM 813 O O . SER A 1 103 ? 95.516 58.877 16.083 1.00 20.13 102 SER A O 1
ATOM 816 N N . THR A 1 104 ? 96.173 58.513 13.943 1.00 18.44 103 THR A N 1
ATOM 817 C CA . THR A 1 104 ? 95.131 59.387 13.518 1.00 18.49 103 THR A CA 1
ATOM 818 C C . THR A 1 104 ? 94.343 58.605 12.442 1.00 21.10 103 THR A C 1
ATOM 819 O O . THR A 1 104 ? 94.921 57.930 11.615 1.00 21.93 103 THR A O 1
ATOM 823 N N . ARG A 1 105 ? 93.054 58.736 12.470 1.00 19.53 104 ARG A N 1
ATOM 824 C CA . ARG A 1 105 ? 92.246 58.028 11.551 1.00 22.87 104 ARG A CA 1
ATOM 825 C C . ARG A 1 105 ? 90.880 58.609 11.443 1.00 20.83 104 ARG A C 1
ATOM 826 O O . ARG A 1 105 ? 90.407 59.342 12.295 1.00 19.74 104 ARG A O 1
ATOM 834 N N . TYR A 1 106 ? 90.200 58.263 10.333 1.00 18.98 105 TYR A N 1
ATOM 835 C CA . TYR A 1 106 ? 88.836 58.657 10.139 1.00 18.14 105 TYR A CA 1
ATOM 836 C C . TYR A 1 106 ? 88.019 57.753 11.097 1.00 20.67 105 TYR A C 1
ATOM 837 O O . TYR A 1 106 ? 88.090 56.518 10.958 1.00 26.43 105 TYR A O 1
ATOM 846 N N . ILE A 1 107 ? 87.224 58.324 11.979 1.00 17.48 106 ILE A N 1
ATOM 847 C CA . ILE A 1 107 ? 86.511 57.531 12.929 1.00 15.63 106 ILE A CA 1
ATOM 848 C C . ILE A 1 107 ? 85.103 57.273 12.357 1.00 15.94 106 ILE A C 1
ATOM 849 O O . ILE A 1 107 ? 84.532 58.143 11.701 1.00 17.03 106 ILE A O 1
ATOM 854 N N . VAL A 1 108 ? 84.581 56.097 12.714 1.00 14.71 107 VAL A N 1
ATOM 855 C CA . VAL A 1 108 ? 83.264 55.659 12.246 1.00 13.79 107 VAL A CA 1
ATOM 856 C C . VAL A 1 108 ? 82.424 55.403 13.496 1.00 15.00 107 VAL A C 1
ATOM 857 O O . VAL A 1 108 ? 82.821 54.590 14.327 1.00 16.79 107 VAL A O 1
ATOM 861 N N . LEU A 1 109 ? 81.285 56.068 13.558 1.00 14.93 108 LEU A N 1
ATOM 862 C CA . LEU A 1 109 ? 80.383 55.994 14.709 1.00 16.66 108 LEU A CA 1
ATOM 863 C C . LEU A 1 109 ? 78.985 55.516 14.369 1.00 17.43 108 LEU A C 1
ATOM 864 O O . LEU A 1 109 ? 78.539 55.728 13.230 1.00 18.93 108 LEU A O 1
ATOM 869 N N . GLY A 1 110 ? 78.334 54.870 15.328 1.00 17.46 109 GLY A N 1
ATOM 870 C CA . GLY A 1 110 ? 76.892 54.589 15.229 1.00 17.16 109 GLY A CA 1
ATOM 871 C C . GLY A 1 110 ? 76.319 55.828 15.869 1.00 19.46 109 GLY A C 1
ATOM 872 O O . GLY A 1 110 ? 76.884 56.388 16.872 1.00 19.64 109 GLY A O 1
ATOM 873 N N . CYS A 1 111 ? 75.210 56.328 15.313 1.00 19.12 110 CYS A N 1
ATOM 874 C CA . CYS A 1 111 ? 74.546 57.531 15.785 1.00 21.45 110 CYS A CA 1
ATOM 875 C C . CYS A 1 111 ? 73.045 57.266 15.918 1.00 23.58 110 CYS A C 1
ATOM 876 O O . CYS A 1 111 ? 72.482 56.475 15.155 1.00 23.93 110 CYS A O 1
ATOM 879 N N . ASP A 1 112 ? 72.439 57.944 16.858 1.00 24.93 111 ASP A N 1
ATOM 880 C CA . ASP A 1 112 ? 70.995 57.797 17.080 1.00 26.62 111 ASP A CA 1
ATOM 881 C C . ASP A 1 112 ? 70.389 59.148 17.375 1.00 26.75 111 ASP A C 1
ATOM 882 O O . ASP A 1 112 ? 70.679 59.809 18.388 1.00 25.34 111 ASP A O 1
ATOM 887 N N . LYS A 1 113 ? 69.558 59.598 16.427 1.00 26.82 112 LYS A N 1
ATOM 888 C CA . LYS A 1 113 ? 68.921 60.911 16.555 1.00 28.51 112 LYS A CA 1
ATOM 889 C C . LYS A 1 113 ? 69.933 62.052 16.785 1.00 27.16 112 LYS A C 1
ATOM 890 O O . LYS A 1 113 ? 69.623 62.977 17.526 1.00 26.64 112 LYS A O 1
ATOM 896 N N . GLY A 1 114 ? 71.091 61.985 16.109 1.00 25.72 113 GLY A N 1
ATOM 897 C CA . GLY A 1 114 ? 72.118 63.000 16.182 1.00 25.37 113 GLY A CA 1
ATOM 898 C C . GLY A 1 114 ? 73.157 62.766 17.316 1.00 25.23 113 GLY A C 1
ATOM 899 O O . GLY A 1 114 ? 74.079 63.612 17.502 1.00 26.88 113 GLY A O 1
ATOM 900 N N . TRP A 1 115 ? 72.999 61.701 18.108 1.00 22.58 114 TRP A N 1
ATOM 901 C CA . TRP A 1 115 ? 73.997 61.486 19.240 1.00 22.24 114 TRP A CA 1
ATOM 902 C C . TRP A 1 115 ? 74.832 60.266 18.995 1.00 20.60 114 TRP A C 1
ATOM 903 O O . TRP A 1 115 ? 74.317 59.222 18.529 1.00 20.85 114 TRP A O 1
ATOM 914 N N . PRO A 1 116 ? 76.126 60.318 19.371 1.00 19.15 115 PRO A N 1
ATOM 915 C CA . PRO A 1 116 ? 76.942 59.108 19.133 1.00 18.73 115 PRO A CA 1
ATOM 916 C C . PRO A 1 116 ? 76.633 57.993 20.153 1.00 20.84 115 PRO A C 1
ATOM 917 O O . PRO A 1 116 ? 76.597 58.259 21.369 1.00 20.28 115 PRO A O 1
ATOM 921 N N . VAL A 1 117 ? 76.455 56.761 19.675 1.00 19.34 116 VAL A N 1
ATOM 922 C CA . VAL A 1 117 ? 76.141 55.647 20.593 1.00 20.63 116 VAL A CA 1
ATOM 923 C C . VAL A 1 117 ? 77.062 54.482 20.417 1.00 21.34 116 VAL A C 1
ATOM 924 O O . VAL A 1 117 ? 76.936 53.463 21.140 1.00 24.14 116 VAL A O 1
ATOM 928 N N . HIS A 1 118 ? 77.993 54.534 19.434 1.00 20.39 117 HIS A N 1
ATOM 929 C CA . HIS A 1 118 ? 78.835 53.384 19.244 1.00 19.64 117 HIS A CA 1
ATOM 930 C C . HIS A 1 118 ? 80.092 53.831 18.498 1.00 18.09 117 HIS A C 1
ATOM 931 O O . HIS A 1 118 ? 80.022 54.735 17.672 1.00 18.31 117 HIS A O 1
ATOM 938 N N . TYR A 1 119 ? 81.193 53.191 18.811 1.00 19.12 118 TYR A N 1
ATOM 939 C CA . TYR A 1 119 ? 82.469 53.419 18.142 1.00 17.90 118 TYR A CA 1
ATOM 940 C C . TYR A 1 119 ? 82.825 52.180 17.372 1.00 19.14 118 TYR A C 1
ATOM 941 O O . TYR A 1 119 ? 82.873 51.071 17.930 1.00 18.35 118 TYR A O 1
ATOM 950 N N . ASP A 1 120 ? 83.112 52.273 16.090 1.00 17.42 119 ASP A N 1
ATOM 951 C CA . ASP A 1 120 ? 83.507 51.079 15.337 1.00 19.35 119 ASP A CA 1
ATOM 952 C C . ASP A 1 120 ? 85.024 50.901 15.409 1.00 18.66 119 ASP A C 1
ATOM 953 O O . ASP A 1 120 ? 85.755 51.701 14.846 1.00 20.69 119 ASP A O 1
ATOM 958 N N . GLU A 1 121 ? 85.494 49.843 16.097 1.00 17.99 120 GLU A N 1
ATOM 959 C CA . GLU A 1 121 ? 86.959 49.619 16.231 1.00 20.35 120 GLU A CA 1
ATOM 960 C C . GLU A 1 121 ? 87.596 49.147 14.921 1.00 25.40 120 GLU A C 1
ATOM 961 O O . GLU A 1 121 ? 88.813 49.256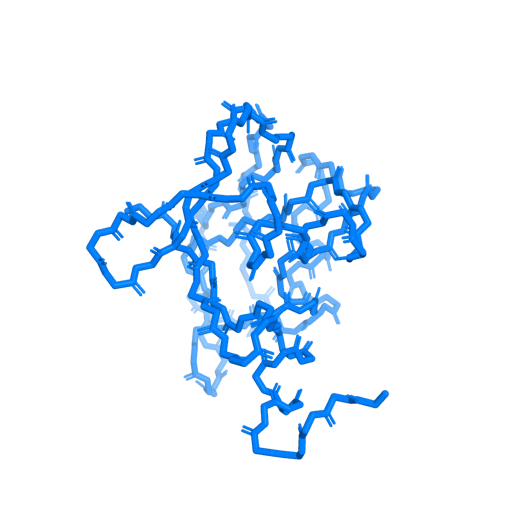 14.746 1.00 28.43 120 GLU A O 1
ATOM 967 N N . GLY A 1 122 ? 86.811 48.618 13.998 1.00 29.09 121 GLY A N 1
ATOM 968 C CA . GLY A 1 122 ? 87.401 48.201 12.723 1.00 34.38 121 GLY A CA 1
ATOM 969 C C . GLY A 1 122 ? 87.411 46.668 12.663 1.00 37.47 121 GLY A C 1
ATOM 970 O O . GLY A 1 122 ? 87.300 46.020 13.772 1.00 40.71 121 GLY A O 1
#